Protein AF-A0A060CGP8-F1 (afdb_monomer_lite)

Sequence (162 aa):
RAEGLAIADHQRARVGAHKRFAIDDMFMVTALQVQAFRVSGDAAYLDLAAMTMVEYLDALQQDDGLFVHHPDFRHRWARGNGWVAAGMTELLRELPPDHVHHAAIRDGYARMMRALREHQIDAGDGAGLWRQVLDSDDPRNWPETSGSAMFTYALATGVRNG

Secondary structure (DSSP, 8-state):
-HHHHHHHHHHHHTHHHH----TTHHHHHHHHHHHHHHHH--THHHHHHHHHHHHHHHHHB-TTS-B-SSSS----BHHHHHHHHHHHHHHHTTS-TTSTTHHHHHHHHHHHHHHHHHTS--SSTTTT-EESBTT---TT--EEHHHHHHHHHHHHHHHHH-

Structure (mmCIF, N/CA/C/O backbone):
data_AF-A0A060CGP8-F1
#
_entry.id   AF-A0A060CGP8-F1
#
loop_
_atom_site.group_PDB
_atom_site.id
_atom_site.type_symbol
_atom_site.label_atom_id
_atom_site.label_alt_id
_atom_site.label_comp_id
_atom_site.label_asym_id
_atom_site.label_entity_id
_atom_site.label_seq_id
_atom_site.pdbx_PDB_ins_code
_atom_site.Cartn_x
_atom_site.Cartn_y
_atom_site.Cartn_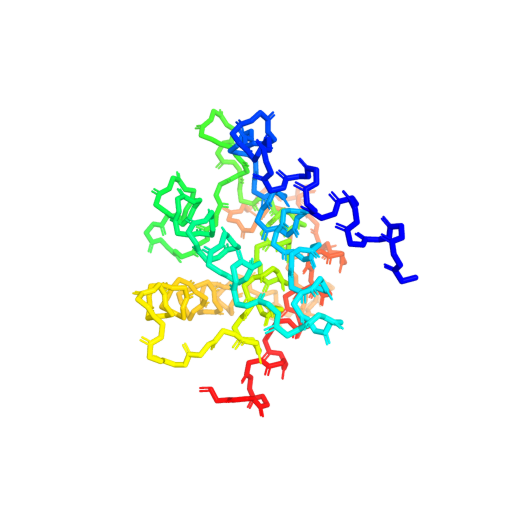z
_atom_site.occupancy
_atom_site.B_iso_or_equiv
_atom_site.auth_seq_id
_atom_site.auth_comp_id
_atom_site.auth_asym_id
_atom_site.auth_atom_id
_atom_site.pdbx_PDB_model_num
ATOM 1 N N . ARG A 1 1 ? -0.507 11.611 22.726 1.00 68.56 1 ARG A N 1
ATOM 2 C CA . ARG A 1 1 ? -1.519 10.540 22.513 1.00 68.56 1 ARG A CA 1
ATOM 3 C C . ARG A 1 1 ? -2.860 11.114 22.058 1.00 68.56 1 ARG A C 1
ATOM 5 O O . ARG A 1 1 ? -3.276 10.758 20.970 1.00 68.56 1 ARG A O 1
ATOM 12 N N . ALA A 1 2 ? -3.494 12.013 22.823 1.00 85.38 2 ALA A N 1
ATOM 13 C CA . ALA A 1 2 ? -4.798 12.591 22.460 1.00 85.38 2 ALA A CA 1
ATOM 14 C C . ALA A 1 2 ? -4.793 13.362 21.123 1.00 85.38 2 ALA A C 1
ATOM 16 O O . ALA A 1 2 ? -5.685 13.167 20.310 1.00 85.38 2 ALA A O 1
ATOM 17 N N . GLU A 1 3 ? -3.756 14.163 20.859 1.00 90.19 3 GLU A N 1
ATOM 18 C CA . GLU A 1 3 ? -3.637 14.930 19.608 1.00 90.19 3 GLU A CA 1
ATOM 19 C C . GLU A 1 3 ? -3.562 14.034 18.358 1.00 90.19 3 GLU A C 1
ATOM 21 O O . GLU A 1 3 ? -4.281 14.261 17.393 1.00 90.19 3 GLU A O 1
ATOM 26 N N . GLY A 1 4 ? -2.762 12.961 18.392 1.00 92.00 4 GLY A N 1
ATOM 27 C CA . GLY A 1 4 ? -2.648 12.027 17.265 1.00 92.00 4 GLY A CA 1
ATOM 28 C C . GLY A 1 4 ? -3.952 11.285 16.953 1.00 92.00 4 GLY A C 1
ATOM 29 O O . GLY A 1 4 ? -4.296 11.122 15.785 1.00 92.00 4 GLY A O 1
ATOM 30 N N . LEU A 1 5 ? -4.710 10.893 17.985 1.00 96.44 5 LEU A N 1
ATOM 31 C CA . LEU A 1 5 ? -6.034 10.287 17.798 1.00 96.44 5 LEU A CA 1
ATOM 32 C C . LEU A 1 5 ? -7.022 11.288 17.187 1.00 96.44 5 LEU A C 1
ATOM 34 O O . LEU A 1 5 ? -7.731 10.932 16.254 1.00 96.44 5 LEU A O 1
ATOM 38 N N . ALA A 1 6 ? -6.989 12.557 17.607 1.00 96.56 6 ALA A N 1
ATOM 39 C CA . ALA A 1 6 ? -7.832 13.594 17.012 1.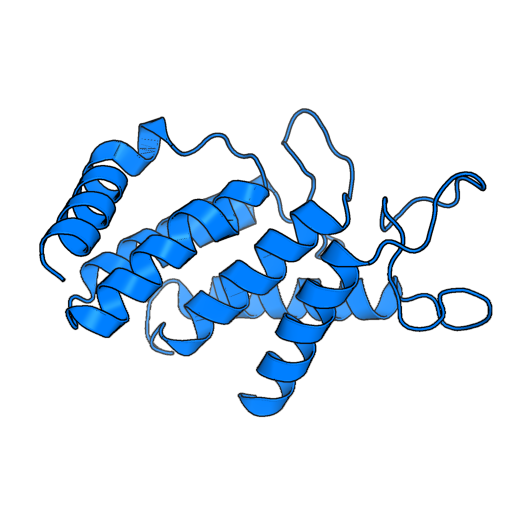00 96.56 6 ALA A CA 1
ATOM 40 C C . ALA A 1 6 ? -7.550 13.805 15.509 1.00 96.56 6 ALA A C 1
ATOM 42 O O . ALA A 1 6 ? -8.476 14.063 14.740 1.00 96.56 6 ALA A O 1
ATOM 43 N N . ILE A 1 7 ? 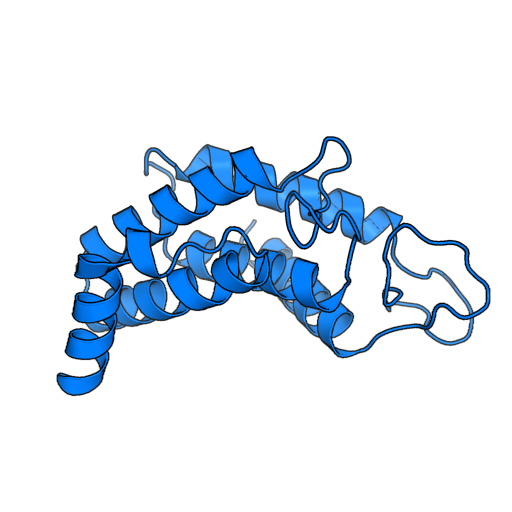-6.294 13.658 15.066 1.00 96.00 7 ILE A N 1
ATOM 44 C CA . ILE A 1 7 ? -5.934 13.702 13.638 1.00 96.00 7 ILE A CA 1
ATOM 45 C C . ILE A 1 7 ? -6.511 12.484 12.897 1.00 96.00 7 ILE A C 1
ATOM 47 O O . ILE A 1 7 ? -7.091 12.642 11.821 1.00 96.00 7 ILE A O 1
ATOM 51 N N . ALA A 1 8 ? -6.397 11.281 13.470 1.00 96.88 8 ALA A N 1
ATOM 52 C CA . ALA A 1 8 ? -6.957 10.064 12.878 1.00 96.88 8 ALA A CA 1
ATOM 53 C C . ALA A 1 8 ? -8.489 10.127 12.772 1.00 96.88 8 ALA A C 1
ATOM 55 O O . ALA A 1 8 ? -9.041 9.815 11.715 1.00 96.88 8 ALA A O 1
ATOM 56 N N . ASP A 1 9 ? -9.161 10.612 13.818 1.00 97.12 9 ASP A N 1
ATOM 57 C CA . ASP A 1 9 ? -10.604 10.856 13.839 1.00 97.12 9 ASP A CA 1
ATOM 58 C C . ASP A 1 9 ? -11.026 11.891 12.795 1.00 97.12 9 ASP A C 1
ATOM 60 O O . ASP A 1 9 ? -12.019 11.703 12.088 1.00 97.12 9 ASP A O 1
ATOM 64 N N . HIS A 1 10 ? -10.254 12.972 12.651 1.00 96.69 10 HIS A N 1
ATOM 65 C CA . HIS A 1 10 ? -10.509 13.988 11.637 1.00 96.69 10 HIS A CA 1
ATOM 66 C C . HIS A 1 10 ? -10.430 13.408 10.220 1.00 96.69 10 HIS A C 1
ATOM 68 O O . HIS A 1 10 ? -11.336 13.653 9.418 1.00 96.69 10 HIS A O 1
ATOM 74 N N . GLN A 1 11 ? -9.380 12.630 9.925 1.00 96.12 11 GLN A N 1
ATOM 75 C CA . GLN A 1 11 ? -9.222 11.954 8.636 1.00 96.12 11 GLN A CA 1
ATOM 76 C C . GLN A 1 11 ? -10.363 10.955 8.404 1.00 96.12 11 GLN A C 1
ATOM 78 O O . GLN A 1 11 ? -10.945 10.952 7.323 1.00 96.12 11 GLN A O 1
ATOM 83 N N . ARG A 1 12 ? -10.739 10.164 9.419 1.00 94.88 12 ARG A N 1
ATOM 84 C CA . ARG A 1 12 ? -11.842 9.190 9.350 1.00 94.88 12 ARG A CA 1
ATOM 85 C C . ARG A 1 12 ? -13.171 9.850 9.005 1.00 94.88 12 ARG A C 1
ATOM 87 O O . ARG A 1 12 ? -13.842 9.428 8.068 1.00 94.88 12 ARG A O 1
ATOM 94 N N . ALA A 1 13 ? -13.511 10.939 9.690 1.00 96.25 13 ALA A N 1
ATOM 95 C CA . ALA A 1 13 ? -14.746 11.684 9.451 1.00 96.25 13 ALA A CA 1
ATOM 96 C C . ALA A 1 13 ? -14.818 12.339 8.057 1.00 96.25 13 ALA A C 1
ATOM 98 O O . ALA A 1 13 ? -15.896 12.734 7.615 1.00 96.25 13 ALA A O 1
ATOM 99 N N . ARG A 1 14 ? -13.679 12.496 7.371 1.00 95.25 14 ARG A N 1
ATOM 100 C CA . ARG A 1 14 ? -13.563 13.200 6.084 1.00 95.25 14 ARG A CA 1
ATOM 101 C C . ARG A 1 14 ? -12.889 12.366 5.004 1.00 95.25 14 ARG A C 1
ATOM 103 O O . ARG A 1 14 ? -12.472 12.918 3.990 1.00 95.25 14 ARG A O 1
ATOM 110 N N . VAL A 1 15 ? -12.815 11.046 5.180 1.00 94.38 15 VAL A N 1
ATOM 111 C CA . VAL A 1 15 ? -12.031 10.161 4.307 1.00 94.38 15 VAL A CA 1
ATOM 112 C C . VAL A 1 15 ? -12.401 10.338 2.833 1.00 94.38 15 VAL A C 1
ATOM 114 O O . VAL A 1 15 ? -11.520 10.389 1.987 1.00 94.38 15 VAL A O 1
ATOM 117 N N . GLY A 1 16 ? -13.685 10.560 2.523 1.00 91.88 16 GLY A N 1
ATOM 118 C CA . GLY A 1 16 ? -14.160 10.819 1.161 1.00 91.88 16 GLY A CA 1
ATOM 119 C C . GLY A 1 16 ? -13.480 12.008 0.478 1.00 91.88 16 GLY A C 1
ATOM 120 O O . GLY A 1 16 ? -13.166 11.918 -0.700 1.00 91.88 16 GLY A O 1
ATOM 121 N N . ALA A 1 17 ? -13.178 13.082 1.213 1.00 91.44 17 ALA A N 1
ATOM 122 C CA . ALA A 1 17 ? -12.457 14.244 0.685 1.00 91.44 17 ALA A CA 1
ATOM 123 C C . ALA A 1 17 ? -10.944 13.997 0.529 1.00 91.44 17 ALA A C 1
ATOM 125 O O . ALA A 1 17 ? -10.258 14.758 -0.151 1.00 91.44 17 ALA A O 1
ATOM 126 N N . HIS A 1 18 ? -10.419 12.950 1.166 1.00 87.81 18 HIS A N 1
ATOM 127 C CA . HIS A 1 18 ? -9.014 12.557 1.097 1.00 87.81 18 HIS A CA 1
ATOM 128 C C . HIS A 1 18 ? -8.754 11.448 0.074 1.00 87.81 18 HIS A C 1
ATOM 130 O O . HIS A 1 18 ? -7.600 11.236 -0.286 1.00 87.81 18 HIS A O 1
ATOM 136 N N . LYS A 1 19 ? -9.801 10.766 -0.412 1.00 91.38 19 LYS A N 1
ATOM 137 C CA . LYS A 1 19 ? -9.680 9.721 -1.430 1.00 91.38 19 LYS A CA 1
ATOM 138 C C . LYS A 1 19 ? -9.486 10.341 -2.812 1.00 91.38 19 LYS A C 1
ATOM 140 O O . LYS A 1 19 ? -10.458 10.707 -3.468 1.00 91.38 19 LYS A O 1
ATOM 145 N N . ARG A 1 20 ? -8.235 10.443 -3.261 1.00 90.75 20 ARG A N 1
ATOM 146 C CA . ARG A 1 20 ? -7.899 10.985 -4.587 1.00 90.75 20 ARG A CA 1
ATOM 147 C C . ARG A 1 20 ? -7.754 9.899 -5.643 1.00 90.75 20 ARG A C 1
ATOM 149 O O . ARG A 1 20 ? -7.586 10.233 -6.805 1.00 90.75 20 ARG A O 1
ATOM 156 N N . PHE A 1 21 ? -7.792 8.626 -5.244 1.00 92.75 21 PHE A N 1
ATOM 157 C CA . PHE A 1 21 ? -7.483 7.486 -6.111 1.00 92.75 21 PHE A CA 1
ATOM 158 C C . PHE A 1 21 ? -6.071 7.558 -6.715 1.00 92.75 21 PHE A C 1
ATOM 160 O O . PHE A 1 21 ? -5.807 7.018 -7.786 1.00 92.75 21 PHE A O 1
ATOM 167 N N . ALA A 1 22 ? -5.145 8.191 -5.987 1.00 94.75 22 ALA A N 1
ATOM 168 C CA . ALA A 1 22 ? -3.710 8.052 -6.203 1.00 94.75 22 ALA A CA 1
ATOM 169 C C . ALA A 1 22 ? -3.180 6.919 -5.313 1.00 94.75 22 ALA A C 1
ATOM 171 O O . ALA A 1 22 ? -3.531 6.857 -4.134 1.00 94.75 22 ALA A O 1
ATOM 172 N N . ILE A 1 23 ? -2.328 6.035 -5.839 1.00 96.12 23 ILE A N 1
ATOM 173 C CA . ILE A 1 23 ? -1.868 4.837 -5.100 1.00 96.12 23 ILE A CA 1
ATOM 174 C C . ILE A 1 23 ? -1.164 5.140 -3.776 1.00 96.12 23 ILE A C 1
ATOM 176 O O . ILE A 1 23 ? -1.200 4.317 -2.865 1.00 96.12 23 ILE A O 1
ATOM 180 N N . ASP A 1 24 ? -0.587 6.330 -3.621 1.00 96.88 24 ASP A N 1
ATOM 181 C CA . ASP A 1 24 ? 0.008 6.799 -2.370 1.00 96.88 24 ASP A CA 1
ATOM 182 C C . ASP A 1 24 ? -1.005 6.802 -1.206 1.00 96.88 24 ASP A C 1
ATOM 184 O O . ASP A 1 24 ? -0.638 6.513 -0.064 1.00 96.88 24 ASP A O 1
ATOM 188 N N . ASP A 1 25 ? -2.293 7.062 -1.474 1.00 96.38 25 ASP A N 1
ATOM 189 C CA . ASP A 1 25 ? -3.351 7.094 -0.453 1.00 96.38 25 ASP A CA 1
ATOM 190 C C . ASP A 1 25 ? -3.521 5.733 0.250 1.00 96.38 25 ASP A C 1
ATOM 192 O O . ASP A 1 25 ? -3.899 5.694 1.425 1.00 96.38 25 ASP A O 1
ATOM 196 N N . MET A 1 26 ? -3.148 4.628 -0.414 1.00 97.56 26 MET A N 1
ATOM 197 C CA . MET A 1 26 ? -3.180 3.273 0.156 1.00 97.56 26 MET A CA 1
ATOM 198 C C . MET A 1 26 ? -2.213 3.099 1.336 1.00 97.56 26 MET A C 1
ATOM 200 O O . MET A 1 26 ? -2.405 2.184 2.136 1.00 97.56 26 MET A O 1
ATOM 204 N N . PHE A 1 27 ? -1.223 3.988 1.488 1.00 98.25 27 PHE A N 1
ATOM 205 C CA . PHE A 1 27 ? -0.403 4.119 2.697 1.00 98.25 27 PHE A CA 1
ATOM 206 C C . PHE A 1 27 ? -0.847 5.299 3.566 1.00 98.25 27 PHE A C 1
ATOM 208 O O . PHE A 1 27 ? -1.005 5.147 4.774 1.00 98.25 27 PHE A O 1
ATOM 215 N N . MET A 1 28 ? -1.062 6.481 2.975 1.00 96.31 28 MET A N 1
ATOM 216 C CA . MET A 1 28 ? -1.281 7.718 3.743 1.00 96.31 28 MET A CA 1
ATOM 217 C C . MET A 1 28 ? -2.566 7.690 4.579 1.00 96.31 28 MET A C 1
ATOM 219 O O . MET A 1 28 ? -2.609 8.259 5.673 1.00 96.31 28 MET A O 1
ATOM 223 N N . VAL A 1 29 ? -3.617 7.035 4.079 1.00 95.56 29 VAL A N 1
ATOM 224 C CA . VAL A 1 29 ? -4.858 6.850 4.838 1.00 95.56 29 VAL A CA 1
ATOM 225 C C . VAL A 1 29 ? -4.687 5.712 5.834 1.00 95.56 29 VAL A C 1
ATOM 227 O O . VAL A 1 29 ? -4.863 5.902 7.033 1.00 95.56 29 VAL A O 1
ATOM 230 N N . THR A 1 30 ? -4.304 4.529 5.363 1.00 97.00 30 THR A N 1
ATOM 231 C CA . THR A 1 30 ? -4.324 3.321 6.198 1.00 97.00 30 THR A CA 1
ATOM 232 C C . THR A 1 30 ? -3.306 3.362 7.333 1.00 97.00 30 THR A C 1
ATOM 234 O O . THR A 1 30 ? -3.650 2.991 8.453 1.00 97.00 30 THR A O 1
ATOM 237 N N . ALA A 1 31 ? -2.094 3.878 7.106 1.00 96.94 31 ALA A N 1
ATOM 238 C CA . ALA A 1 31 ? -1.044 3.898 8.119 1.00 96.94 31 ALA A CA 1
ATOM 239 C C . ALA A 1 31 ? -1.445 4.731 9.342 1.00 96.94 31 ALA A C 1
ATOM 241 O O . ALA A 1 31 ? -1.234 4.294 10.473 1.00 96.94 31 ALA A O 1
ATOM 242 N N . LEU A 1 32 ? -2.073 5.897 9.144 1.00 97.19 32 LEU A N 1
ATOM 243 C CA . LEU A 1 32 ? -2.536 6.724 10.261 1.00 97.19 32 LEU A CA 1
ATOM 244 C C . LEU A 1 32 ? -3.584 5.983 11.105 1.00 97.19 32 LEU A C 1
ATOM 246 O O . LEU A 1 32 ? -3.504 5.982 12.334 1.00 97.19 32 LEU A O 1
ATOM 250 N N . GLN A 1 33 ? -4.532 5.319 10.446 1.00 98.25 33 GLN A N 1
ATOM 251 C CA . GLN A 1 33 ? -5.601 4.577 11.114 1.00 98.25 33 GLN A CA 1
ATOM 252 C C . GLN A 1 33 ? -5.058 3.336 11.844 1.00 98.25 33 GLN A C 1
ATOM 254 O O . GLN A 1 33 ? -5.422 3.088 12.989 1.00 98.25 33 GLN A O 1
ATOM 259 N N . VAL A 1 34 ? -4.108 2.609 11.249 1.00 98.38 34 VAL A N 1
ATOM 260 C CA . VAL A 1 34 ? -3.421 1.476 11.894 1.00 98.38 34 VAL A CA 1
ATOM 261 C C . VAL A 1 34 ? -2.689 1.921 13.166 1.00 98.38 34 VAL A C 1
ATOM 263 O O . VAL A 1 34 ? -2.791 1.268 14.205 1.00 98.38 34 VAL A O 1
ATOM 266 N N . GLN A 1 35 ? -1.988 3.061 13.139 1.00 97.94 35 GLN A N 1
ATOM 267 C CA . GLN A 1 35 ? -1.348 3.598 14.347 1.00 97.94 35 GLN A CA 1
ATOM 268 C C . GLN A 1 35 ? -2.379 4.018 15.404 1.00 97.94 35 GLN A C 1
ATOM 270 O O . GLN A 1 35 ? -2.170 3.787 16.597 1.00 97.94 35 GLN A O 1
ATOM 275 N N . ALA A 1 36 ? -3.507 4.600 14.987 1.00 98.12 36 ALA A N 1
ATOM 276 C CA . ALA A 1 36 ? -4.596 4.946 15.895 1.00 98.12 36 ALA A CA 1
ATOM 277 C C . ALA A 1 36 ? -5.198 3.701 16.566 1.00 98.12 36 ALA A C 1
ATOM 279 O O . ALA A 1 36 ? -5.399 3.713 17.783 1.00 98.12 36 ALA A O 1
ATOM 280 N N . PHE A 1 37 ? -5.390 2.606 15.821 1.00 98.38 37 PHE A N 1
ATOM 281 C CA . PHE A 1 37 ? -5.802 1.311 16.367 1.00 98.38 37 PHE A CA 1
ATOM 282 C C . PHE A 1 37 ? -4.803 0.792 17.404 1.00 98.38 37 PHE A C 1
ATOM 284 O O . PHE A 1 37 ? -5.192 0.562 18.545 1.00 98.38 37 PHE A O 1
ATOM 291 N N . ARG A 1 38 ? -3.509 0.693 17.068 1.00 97.62 38 ARG A N 1
ATOM 292 C CA . ARG A 1 38 ? -2.466 0.189 17.990 1.00 97.62 38 ARG A CA 1
ATOM 293 C C . ARG A 1 38 ? -2.460 0.912 19.333 1.00 97.62 38 ARG A C 1
ATOM 295 O O . ARG A 1 38 ? -2.162 0.332 20.373 1.00 97.62 38 ARG A O 1
ATOM 302 N N . VAL A 1 39 ? -2.767 2.205 19.304 1.00 97.38 39 VAL A N 1
ATOM 303 C CA . VAL A 1 39 ? -2.787 3.047 20.493 1.00 97.38 39 VAL A CA 1
ATOM 304 C C . VAL A 1 39 ? -4.124 2.981 21.226 1.00 97.38 39 VAL A C 1
ATOM 306 O O . VAL A 1 39 ? -4.125 3.147 22.439 1.00 97.38 39 VAL A O 1
ATOM 309 N N . SER A 1 40 ? -5.260 2.804 20.557 1.00 97.44 40 SER A N 1
ATOM 310 C CA . SER A 1 40 ? -6.593 2.907 21.180 1.00 97.44 40 SER A CA 1
ATOM 311 C C . SER A 1 40 ? -7.268 1.564 21.462 1.00 97.44 40 SER A C 1
ATOM 313 O O . SER A 1 40 ? -8.040 1.478 22.413 1.00 97.44 40 SER A O 1
ATOM 315 N N . GLY A 1 41 ? -6.987 0.541 20.655 1.00 97.56 41 GLY A N 1
ATOM 316 C CA . GLY A 1 41 ? -7.747 -0.705 20.585 1.00 97.56 41 GLY A CA 1
ATOM 317 C C . GLY A 1 41 ? -9.113 -0.576 19.894 1.00 97.56 41 GLY A C 1
ATOM 318 O O . GLY A 1 41 ? -9.864 -1.545 19.884 1.00 97.56 41 GLY A O 1
ATOM 319 N N . ASP A 1 42 ? -9.461 0.590 19.336 1.00 97.94 42 ASP A N 1
ATOM 320 C CA . ASP A 1 42 ? -10.751 0.810 18.671 1.00 97.94 42 ASP A CA 1
ATOM 321 C C . ASP A 1 42 ? -10.743 0.231 17.247 1.00 97.94 42 ASP A C 1
ATOM 323 O O . ASP A 1 42 ? -10.101 0.768 16.339 1.00 97.94 42 ASP A O 1
ATOM 327 N N . ALA A 1 43 ? -11.474 -0.869 17.052 1.00 98.12 43 ALA A N 1
ATOM 328 C CA . ALA A 1 43 ? -11.568 -1.585 15.780 1.00 98.12 43 ALA A CA 1
ATOM 329 C C . ALA A 1 43 ? -12.098 -0.715 14.627 1.00 98.12 43 ALA A C 1
ATOM 331 O O . ALA A 1 43 ? -11.716 -0.939 13.480 1.00 98.12 43 ALA A O 1
ATOM 332 N N . ALA A 1 44 ? -12.863 0.344 14.913 1.00 98.06 44 ALA A N 1
ATOM 333 C CA . ALA A 1 44 ? -13.405 1.223 13.879 1.00 98.06 44 ALA A CA 1
ATOM 334 C C . ALA A 1 44 ? -12.315 1.957 13.067 1.00 98.06 44 ALA A C 1
ATOM 336 O O . ALA A 1 44 ? -12.592 2.486 11.988 1.00 98.06 44 ALA A O 1
ATOM 337 N N . TYR A 1 45 ? -11.075 2.024 13.564 1.00 98.50 45 TYR A N 1
ATOM 338 C CA . TYR A 1 45 ? -9.932 2.489 12.774 1.00 98.50 45 TYR A CA 1
ATOM 339 C C . TYR A 1 45 ? -9.502 1.466 11.710 1.00 98.50 45 TYR A C 1
ATOM 341 O O . TYR A 1 45 ? -9.220 1.844 10.570 1.00 98.50 45 TYR A O 1
ATOM 349 N N . LEU A 1 46 ? -9.480 0.174 12.054 1.00 98.56 46 LEU A N 1
ATOM 350 C CA . LEU A 1 46 ? -9.160 -0.895 11.105 1.00 98.56 46 LEU A CA 1
ATOM 351 C C . LEU A 1 46 ? -10.274 -1.081 10.077 1.00 98.56 46 LEU A C 1
ATOM 353 O O . LEU A 1 46 ? -9.963 -1.247 8.899 1.00 98.56 46 LEU A O 1
ATOM 357 N N . ASP A 1 47 ? -11.538 -0.962 10.488 1.00 98.50 47 ASP A N 1
ATOM 358 C CA . ASP A 1 47 ? -12.689 -1.059 9.585 1.00 98.50 47 ASP A CA 1
ATOM 359 C C . ASP A 1 47 ? -12.587 -0.022 8.455 1.00 98.50 47 ASP A C 1
ATOM 361 O O . ASP A 1 47 ? -12.701 -0.356 7.273 1.00 98.50 47 ASP A O 1
ATOM 365 N N . LEU A 1 48 ? -12.280 1.239 8.801 1.00 97.94 48 LEU A N 1
ATOM 366 C CA . LEU A 1 48 ? -12.068 2.297 7.812 1.00 97.94 48 LEU A CA 1
ATOM 367 C C . LEU A 1 48 ? -10.878 1.984 6.897 1.00 97.94 48 LEU A C 1
ATOM 369 O O . LEU A 1 48 ? -10.981 2.135 5.674 1.00 97.94 48 LEU A O 1
ATOM 373 N N . ALA A 1 49 ? -9.740 1.606 7.485 1.00 98.44 49 ALA A N 1
ATOM 374 C CA . ALA A 1 49 ? -8.522 1.326 6.735 1.00 98.44 49 ALA A CA 1
ATOM 375 C C . ALA A 1 49 ? -8.740 0.186 5.732 1.00 98.44 49 ALA A C 1
ATOM 377 O O . ALA A 1 49 ? -8.339 0.303 4.576 1.00 98.44 49 ALA A O 1
ATOM 378 N N . ALA A 1 50 ? -9.421 -0.881 6.154 1.00 98.69 50 ALA A N 1
ATOM 379 C CA . ALA A 1 50 ? -9.695 -2.052 5.338 1.00 98.69 50 ALA A CA 1
ATOM 380 C C . ALA A 1 50 ? -10.721 -1.775 4.237 1.00 98.69 50 ALA A C 1
ATOM 382 O O . ALA A 1 50 ? -10.478 -2.136 3.087 1.00 98.69 50 ALA A O 1
ATOM 383 N N . MET A 1 51 ? -11.816 -1.078 4.552 1.00 98.25 51 MET A N 1
ATOM 384 C CA . MET A 1 51 ? -12.790 -0.638 3.549 1.00 98.25 51 MET A CA 1
ATOM 385 C C . MET A 1 51 ? -12.118 0.237 2.482 1.00 98.25 51 MET A C 1
ATOM 387 O O . MET A 1 51 ? -12.256 -0.019 1.290 1.00 98.25 51 MET A O 1
ATOM 391 N N . THR A 1 52 ? -11.327 1.230 2.905 1.00 98.06 52 THR A N 1
ATOM 392 C CA . THR A 1 52 ? -10.617 2.124 1.975 1.00 98.06 52 THR A CA 1
ATOM 393 C C . THR A 1 52 ? -9.591 1.358 1.139 1.00 98.06 52 THR A C 1
ATOM 395 O O . THR A 1 52 ? -9.478 1.599 -0.056 1.00 98.06 52 THR A O 1
ATOM 398 N N . MET A 1 53 ? -8.859 0.408 1.731 1.00 98.62 53 MET A N 1
ATOM 399 C CA . MET A 1 53 ? -7.907 -0.431 0.998 1.00 98.62 53 MET A CA 1
ATOM 400 C C . MET A 1 53 ? -8.599 -1.229 -0.116 1.00 98.62 53 MET A C 1
ATOM 402 O O . MET A 1 53 ? -8.096 -1.253 -1.236 1.00 98.62 53 MET A O 1
ATOM 406 N N . VAL A 1 54 ? -9.760 -1.836 0.159 1.00 98.62 54 VAL A N 1
ATOM 407 C CA . VAL A 1 54 ? -10.524 -2.602 -0.843 1.00 98.62 54 VAL A CA 1
ATOM 408 C C . VAL A 1 54 ? -11.023 -1.715 -1.982 1.00 98.62 54 VAL A C 1
ATOM 410 O O . VAL A 1 54 ? -10.837 -2.079 -3.138 1.00 98.62 54 VAL A O 1
ATOM 413 N N . GLU A 1 55 ? -11.542 -0.518 -1.695 1.00 97.69 55 GLU A N 1
ATOM 414 C CA . GLU A 1 55 ? -11.945 0.422 -2.754 1.00 97.69 55 GLU A CA 1
ATOM 415 C C . GLU A 1 55 ? -10.789 0.759 -3.716 1.00 97.69 55 GLU A C 1
ATOM 417 O O . GLU A 1 55 ? -10.992 0.920 -4.919 1.00 97.69 55 GLU A O 1
ATOM 422 N N . TYR A 1 56 ? -9.562 0.866 -3.198 1.00 98.19 56 TYR A N 1
ATOM 423 C CA . TYR A 1 56 ? -8.377 1.146 -4.010 1.00 98.19 56 TYR A CA 1
ATOM 424 C C . TYR A 1 56 ? -7.843 -0.095 -4.726 1.00 98.19 56 TYR A C 1
ATOM 426 O O . TYR A 1 56 ? -7.337 0.031 -5.841 1.00 98.19 56 TYR A O 1
ATOM 434 N N . LEU A 1 57 ? -7.961 -1.282 -4.121 1.00 98.25 57 LEU A N 1
ATOM 435 C CA . LEU A 1 57 ? -7.668 -2.547 -4.795 1.00 98.25 57 LEU A CA 1
ATOM 436 C C . LEU A 1 57 ? -8.536 -2.688 -6.049 1.00 98.25 57 LEU A C 1
ATOM 438 O O . LEU A 1 57 ? -7.987 -2.905 -7.128 1.00 98.25 57 LEU A O 1
ATOM 442 N N . ASP A 1 58 ? -9.843 -2.459 -5.917 1.00 97.19 58 ASP A N 1
ATOM 443 C CA . ASP A 1 58 ? -10.803 -2.541 -7.022 1.00 97.19 58 ASP A CA 1
ATOM 444 C C . ASP A 1 58 ? -10.520 -1.504 -8.120 1.00 97.19 58 ASP A C 1
ATOM 446 O O . ASP A 1 58 ? -10.673 -1.783 -9.309 1.00 97.19 58 ASP A O 1
ATOM 450 N N . ALA A 1 59 ? -10.095 -0.297 -7.736 1.00 96.50 59 ALA A N 1
ATOM 451 C CA . ALA A 1 59 ? -9.858 0.786 -8.684 1.00 96.50 59 ALA A CA 1
ATOM 452 C C . ALA A 1 59 ? -8.488 0.714 -9.386 1.00 96.50 59 ALA A C 1
ATOM 454 O O . ALA A 1 59 ? -8.372 1.130 -10.542 1.00 96.50 59 ALA A O 1
ATOM 455 N N . LEU A 1 60 ? -7.436 0.256 -8.695 1.00 97.94 60 LEU A N 1
ATOM 456 C CA . LEU A 1 60 ? -6.045 0.500 -9.105 1.00 97.94 60 LEU A CA 1
ATOM 457 C C . LEU A 1 60 ? -5.217 -0.771 -9.315 1.00 97.94 60 LEU A C 1
ATOM 459 O O . LEU A 1 60 ? -4.242 -0.715 -10.076 1.00 97.94 60 LEU A O 1
ATOM 463 N N . GLN A 1 61 ? -5.570 -1.911 -8.708 1.00 98.50 61 GLN A N 1
ATOM 464 C CA . GLN A 1 61 ? -4.849 -3.158 -8.970 1.00 98.50 61 GLN A CA 1
ATOM 465 C C . GLN A 1 61 ? -5.219 -3.692 -10.352 1.00 98.50 61 GLN A C 1
ATOM 467 O O . GLN A 1 61 ? -6.388 -3.777 -10.707 1.00 98.50 61 GLN A O 1
ATOM 472 N N . GLN A 1 62 ? -4.222 -4.055 -11.148 1.00 98.00 62 GLN A N 1
ATOM 473 C CA . GLN A 1 62 ? -4.441 -4.597 -12.490 1.00 98.00 62 GLN A CA 1
ATOM 474 C C . GLN A 1 62 ? -4.278 -6.118 -12.494 1.00 98.00 62 GLN A C 1
ATOM 476 O O . GLN A 1 62 ? -3.904 -6.700 -11.476 1.00 98.00 62 GLN A O 1
ATOM 481 N N . ASP A 1 63 ? -4.556 -6.773 -13.622 1.00 97.06 63 ASP A N 1
ATOM 482 C CA . ASP A 1 63 ? -4.572 -8.240 -13.741 1.00 97.06 63 ASP A CA 1
ATOM 483 C C . ASP A 1 63 ? -3.227 -8.893 -13.391 1.00 97.06 63 ASP A C 1
ATOM 485 O O . ASP A 1 63 ? -3.199 -9.914 -12.698 1.00 97.06 63 ASP A O 1
ATOM 489 N N . ASP A 1 64 ? -2.124 -8.238 -13.760 1.00 96.75 64 ASP A N 1
ATOM 490 C CA . ASP A 1 64 ? -0.748 -8.632 -13.426 1.00 96.75 64 ASP A CA 1
ATOM 491 C C . ASP A 1 64 ? -0.405 -8.504 -11.932 1.00 96.75 64 ASP A C 1
ATOM 493 O O . ASP A 1 64 ? 0.636 -8.974 -11.496 1.00 96.75 64 ASP A O 1
ATOM 497 N N . GLY A 1 65 ? -1.278 -7.903 -11.119 1.00 98.19 65 GLY A N 1
ATOM 498 C CA . GLY A 1 65 ? -1.087 -7.729 -9.680 1.00 98.19 65 GLY A CA 1
ATOM 499 C C . GLY A 1 65 ? -0.347 -6.450 -9.286 1.00 98.19 65 GLY A C 1
ATOM 500 O O . GLY A 1 65 ? -0.342 -6.116 -8.097 1.00 98.19 65 GLY A O 1
ATOM 501 N N . LEU A 1 66 ? 0.216 -5.706 -10.244 1.00 98.44 66 LEU A N 1
ATOM 502 C CA . LEU A 1 66 ? 0.778 -4.375 -10.013 1.00 98.44 66 LEU A CA 1
ATOM 503 C C . LEU A 1 66 ? -0.325 -3.313 -9.975 1.00 98.44 66 LEU A C 1
ATOM 505 O O . LEU A 1 66 ? -1.463 -3.538 -10.400 1.00 98.44 66 LEU A O 1
ATOM 509 N N . PHE A 1 67 ? 0.039 -2.101 -9.560 1.00 98.56 67 PHE A N 1
ATOM 510 C CA . PHE A 1 67 ? -0.869 -0.961 -9.453 1.00 98.56 67 PHE A CA 1
ATOM 511 C C . PHE A 1 67 ? -0.499 0.159 -10.420 1.00 98.56 67 PHE A C 1
ATOM 513 O O . PHE A 1 67 ? 0.680 0.418 -10.682 1.00 98.56 67 PHE A O 1
ATOM 520 N N . VAL A 1 68 ? -1.518 0.809 -10.975 1.00 98.06 68 VAL A N 1
ATOM 521 C CA . VAL A 1 68 ? -1.370 2.046 -11.753 1.00 98.06 68 VAL A CA 1
ATOM 522 C C . VAL A 1 68 ? -1.405 3.251 -10.825 1.00 98.06 68 VAL A C 1
ATOM 524 O O . VAL A 1 68 ? -2.219 3.263 -9.918 1.00 98.06 68 VAL A O 1
ATOM 527 N N . HIS A 1 69 ? -0.570 4.271 -11.052 1.00 96.38 69 HIS A N 1
ATOM 528 C CA . HIS A 1 69 ? -0.489 5.441 -10.159 1.00 96.38 69 HIS A CA 1
ATOM 529 C C . HIS A 1 69 ? -1.836 6.138 -9.927 1.00 96.38 69 HIS A C 1
ATOM 531 O O . HIS A 1 69 ? -2.158 6.494 -8.795 1.00 96.38 69 HIS A O 1
ATOM 537 N N . HIS A 1 70 ? -2.617 6.300 -10.988 1.00 95.19 70 HIS A N 1
ATOM 538 C CA . HIS A 1 70 ? -3.951 6.891 -10.972 1.00 95.19 70 HIS A CA 1
ATOM 539 C C . HIS A 1 70 ? -4.751 6.320 -12.159 1.00 95.19 70 HIS A C 1
ATOM 541 O O . HIS A 1 70 ? -4.119 5.926 -13.149 1.00 95.19 70 HIS A O 1
ATOM 547 N N . PRO A 1 71 ? -6.100 6.316 -12.146 1.00 91.25 71 PRO A N 1
ATOM 548 C CA . PRO A 1 71 ? -6.898 5.866 -13.292 1.00 91.25 71 PRO A CA 1
ATOM 549 C C . PRO A 1 71 ? -6.537 6.576 -14.607 1.00 91.25 71 PRO A C 1
ATOM 551 O O . PRO A 1 71 ? -6.476 5.940 -15.659 1.00 91.25 71 PRO A O 1
ATOM 554 N N . ASP A 1 72 ? -6.204 7.866 -14.524 1.00 91.25 72 ASP A N 1
ATOM 555 C CA . ASP A 1 72 ? -5.792 8.687 -15.675 1.00 91.25 72 ASP A CA 1
ATOM 556 C C . ASP A 1 72 ? -4.289 8.600 -16.002 1.00 91.25 72 ASP A C 1
ATOM 558 O O . ASP A 1 72 ? -3.872 8.902 -17.119 1.00 91.25 72 ASP A O 1
ATOM 562 N N . PHE A 1 73 ? -3.452 8.174 -15.049 1.00 87.69 73 PHE A N 1
ATOM 563 C CA . PHE A 1 73 ? -1.994 8.104 -15.197 1.00 87.69 73 PHE A CA 1
ATOM 564 C C . PHE A 1 73 ? -1.510 6.687 -14.904 1.00 87.69 73 PHE A C 1
ATOM 566 O O . PHE A 1 73 ? -1.085 6.348 -13.797 1.00 87.69 73 PHE A O 1
ATOM 573 N N . ARG A 1 74 ? -1.577 5.834 -15.929 1.00 92.12 74 ARG A N 1
ATOM 574 C CA . ARG A 1 74 ? -1.500 4.375 -15.770 1.00 92.12 74 ARG A CA 1
ATOM 575 C C . ARG A 1 74 ? -0.089 3.783 -15.710 1.00 92.12 74 ARG A C 1
ATOM 577 O O . ARG A 1 74 ? 0.140 2.679 -16.182 1.00 92.12 74 ARG A O 1
ATOM 584 N N . HIS A 1 75 ? 0.875 4.520 -15.166 1.00 93.69 75 HIS A N 1
ATOM 585 C CA . HIS A 1 75 ? 2.265 4.059 -15.072 1.00 93.69 75 HIS A CA 1
ATOM 586 C C . HIS A 1 75 ? 2.464 3.195 -13.822 1.00 93.69 75 HIS A C 1
ATOM 588 O O . HIS A 1 75 ? 1.960 3.538 -12.746 1.00 93.69 75 HIS A O 1
ATOM 594 N N . ARG A 1 76 ? 3.244 2.111 -13.939 1.00 97.50 76 ARG A N 1
ATOM 595 C CA . ARG A 1 76 ? 3.609 1.221 -12.821 1.00 97.50 76 ARG A CA 1
ATOM 596 C C . ARG A 1 76 ? 4.782 1.787 -12.048 1.00 97.50 76 ARG A C 1
ATOM 598 O O . ARG A 1 76 ? 5.901 1.284 -12.080 1.00 97.50 76 ARG A O 1
ATOM 605 N N . TRP A 1 77 ? 4.530 2.915 -11.406 1.00 98.31 77 TRP A N 1
ATOM 606 C CA . TRP A 1 77 ? 5.563 3.649 -10.702 1.00 98.31 77 TRP A CA 1
ATOM 607 C C . TRP A 1 77 ? 6.010 2.903 -9.439 1.00 98.31 77 TRP A C 1
ATOM 609 O O . TRP A 1 77 ? 5.182 2.569 -8.589 1.00 98.31 77 TRP A O 1
ATOM 619 N N . ALA A 1 78 ? 7.317 2.662 -9.310 1.00 98.62 78 ALA A N 1
ATOM 620 C CA . ALA A 1 78 ? 7.895 1.834 -8.257 1.00 98.62 78 ALA A CA 1
ATOM 621 C C . ALA A 1 78 ? 7.614 2.360 -6.852 1.00 98.62 78 ALA A C 1
ATOM 623 O O . ALA A 1 78 ? 7.061 1.631 -6.037 1.00 98.62 78 ALA A O 1
ATOM 624 N N . ARG A 1 79 ? 7.927 3.627 -6.554 1.00 98.62 79 ARG A N 1
ATOM 625 C CA . ARG A 1 79 ? 7.668 4.183 -5.215 1.00 98.62 79 ARG A CA 1
ATOM 626 C C . ARG A 1 79 ? 6.176 4.197 -4.875 1.00 98.62 79 ARG A C 1
ATOM 628 O O . ARG A 1 79 ? 5.823 3.857 -3.752 1.00 98.62 79 ARG A O 1
ATOM 635 N N . GLY A 1 80 ? 5.309 4.506 -5.834 1.00 98.25 80 GLY A N 1
ATOM 636 C CA . GLY A 1 80 ? 3.867 4.448 -5.610 1.00 98.25 80 GLY A CA 1
ATOM 637 C C . GLY A 1 80 ? 3.385 3.030 -5.306 1.00 98.25 80 GLY A C 1
ATOM 638 O O . GLY A 1 80 ? 2.670 2.822 -4.334 1.00 98.25 80 GLY A O 1
ATOM 639 N N . ASN A 1 81 ? 3.842 2.029 -6.066 1.00 98.75 81 ASN A N 1
ATOM 640 C CA . ASN A 1 81 ? 3.587 0.622 -5.741 1.00 98.75 81 ASN A CA 1
ATOM 641 C C . ASN A 1 81 ? 4.184 0.269 -4.365 1.00 98.75 81 ASN A C 1
ATOM 643 O O . ASN A 1 81 ? 3.593 -0.489 -3.606 1.00 98.75 81 ASN A O 1
ATOM 647 N N . GLY A 1 82 ? 5.328 0.849 -4.003 1.00 98.81 82 GLY A N 1
ATOM 648 C CA . GLY A 1 82 ? 5.952 0.675 -2.694 1.00 98.81 82 GLY A CA 1
ATOM 649 C C . GLY A 1 82 ? 5.054 1.135 -1.545 1.00 98.81 82 GLY A C 1
ATOM 650 O O . GLY A 1 82 ? 4.951 0.424 -0.546 1.00 98.81 82 GLY A O 1
ATOM 651 N N . TRP A 1 83 ? 4.331 2.249 -1.708 1.00 98.75 83 TRP A N 1
ATOM 652 C CA . TRP A 1 83 ? 3.315 2.676 -0.742 1.00 98.75 83 TRP A CA 1
ATOM 653 C C . TRP A 1 83 ? 2.201 1.646 -0.586 1.00 98.75 83 TR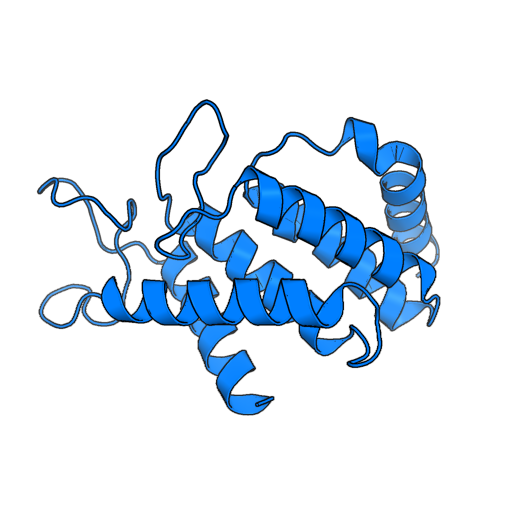P A C 1
ATOM 655 O O . TRP A 1 83 ? 1.820 1.328 0.538 1.00 98.75 83 TRP A O 1
ATOM 665 N N . VAL A 1 84 ? 1.733 1.065 -1.690 1.00 98.69 84 VAL A N 1
ATOM 666 C CA . VAL A 1 84 ? 0.718 0.004 -1.659 1.00 98.69 84 VAL A CA 1
ATOM 667 C C . VAL A 1 84 ? 1.228 -1.220 -0.896 1.00 98.69 84 VAL A C 1
ATOM 669 O O . VAL A 1 84 ? 0.565 -1.695 0.027 1.00 98.69 84 VAL A O 1
ATOM 672 N N . ALA A 1 85 ? 2.440 -1.687 -1.212 1.00 98.75 85 ALA A N 1
ATOM 673 C CA . ALA A 1 85 ? 3.069 -2.820 -0.537 1.00 98.75 85 ALA A CA 1
ATOM 674 C C . ALA A 1 85 ? 3.220 -2.580 0.973 1.00 98.75 85 ALA A C 1
ATOM 676 O O . ALA A 1 85 ? 2.817 -3.422 1.779 1.00 98.75 85 ALA A O 1
ATOM 677 N N . ALA A 1 86 ? 3.759 -1.425 1.370 1.00 98.69 86 ALA A N 1
ATOM 678 C CA . ALA A 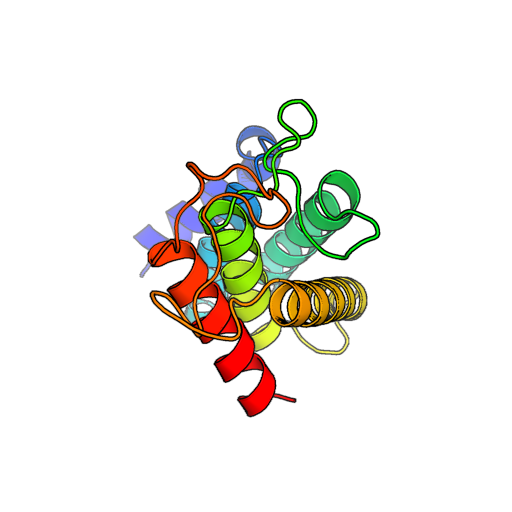1 86 ? 3.934 -1.070 2.774 1.00 98.69 86 ALA A CA 1
ATOM 679 C C . ALA A 1 86 ? 2.588 -0.893 3.499 1.00 98.69 86 ALA A C 1
ATOM 681 O O . ALA A 1 86 ? 2.440 -1.364 4.624 1.00 98.69 86 ALA A O 1
ATOM 682 N N . GLY A 1 87 ? 1.599 -0.269 2.853 1.00 98.62 87 GLY A N 1
ATOM 683 C CA . GLY A 1 87 ? 0.271 -0.021 3.419 1.00 98.62 87 GLY A CA 1
ATOM 684 C C . GLY A 1 87 ? -0.504 -1.311 3.678 1.00 98.62 87 GLY A C 1
ATOM 685 O O . GLY A 1 87 ? -0.998 -1.519 4.785 1.00 98.62 87 GLY A O 1
ATOM 686 N N . MET A 1 88 ? -0.542 -2.222 2.698 1.00 98.69 88 MET A N 1
ATOM 687 C CA . MET A 1 88 ? -1.132 -3.554 2.887 1.00 98.69 88 MET A CA 1
ATOM 688 C C . MET A 1 88 ? -0.397 -4.342 3.973 1.00 98.69 88 MET A C 1
ATOM 690 O O . MET A 1 88 ? -1.045 -4.979 4.797 1.00 98.69 88 MET A O 1
ATOM 694 N N . THR A 1 89 ? 0.939 -4.264 4.011 1.00 98.62 89 THR A N 1
ATOM 695 C CA . THR A 1 89 ? 1.751 -4.941 5.036 1.00 98.62 89 THR A CA 1
ATOM 696 C C . THR A 1 89 ? 1.407 -4.447 6.439 1.00 98.62 89 THR A C 1
ATOM 698 O O . THR A 1 89 ? 1.165 -5.258 7.327 1.00 98.62 89 THR A O 1
ATOM 701 N N . GLU A 1 90 ? 1.369 -3.130 6.659 1.00 98.31 90 GLU A N 1
ATOM 702 C CA . GLU A 1 90 ? 1.024 -2.564 7.968 1.00 98.31 90 GLU A CA 1
ATOM 703 C C . GLU A 1 90 ? -0.394 -2.930 8.397 1.00 98.31 90 GLU A C 1
ATOM 705 O O . GLU A 1 90 ? -0.607 -3.273 9.558 1.00 98.31 90 GLU A O 1
ATOM 710 N N . LEU A 1 91 ? -1.347 -2.887 7.465 1.00 98.62 91 LEU A N 1
ATOM 711 C CA . LEU A 1 91 ? -2.736 -3.211 7.753 1.00 98.62 91 LEU A CA 1
ATOM 712 C C . LEU A 1 91 ? -2.922 -4.695 8.087 1.00 98.62 91 LEU A C 1
ATOM 714 O O . LEU A 1 91 ? -3.523 -5.009 9.109 1.00 98.62 91 LEU A O 1
ATOM 718 N N . LEU A 1 92 ? -2.376 -5.609 7.280 1.00 98.56 92 LEU A N 1
ATOM 719 C CA . LEU A 1 92 ? -2.515 -7.058 7.489 1.00 98.56 92 LEU A CA 1
ATOM 720 C C . LEU A 1 92 ? -1.893 -7.547 8.802 1.00 98.56 92 LEU A C 1
ATOM 722 O O . LEU A 1 92 ? -2.299 -8.581 9.317 1.00 98.56 92 LEU A O 1
ATOM 726 N N . ARG A 1 93 ? -0.935 -6.809 9.372 1.00 97.69 93 ARG A N 1
ATOM 727 C CA . ARG A 1 93 ? -0.358 -7.136 10.686 1.00 97.69 93 ARG A CA 1
ATOM 728 C C . ARG A 1 93 ? -1.324 -6.932 11.848 1.00 97.69 93 ARG A C 1
ATOM 730 O O . ARG A 1 93 ? -1.116 -7.529 12.898 1.00 97.69 93 ARG A O 1
ATOM 737 N N . GLU A 1 94 ? -2.318 -6.066 11.681 1.00 98.06 94 GLU A N 1
ATOM 738 C CA . GLU A 1 94 ? -3.289 -5.738 12.730 1.00 98.06 94 GLU A CA 1
ATOM 739 C C . GLU A 1 94 ? -4.705 -6.220 12.392 1.00 98.06 94 GLU A C 1
ATOM 741 O O . GLU A 1 94 ? -5.524 -6.392 13.292 1.00 98.06 94 GLU A O 1
ATOM 746 N N . LEU A 1 95 ? -5.015 -6.422 11.107 1.00 98.25 95 LEU A N 1
ATOM 747 C CA . LEU A 1 95 ? -6.350 -6.782 10.647 1.00 98.25 95 LEU A CA 1
ATOM 748 C C . LEU A 1 95 ? -6.688 -8.238 11.021 1.00 98.25 95 LEU A C 1
ATOM 750 O O . LEU A 1 95 ? -5.980 -9.147 10.585 1.00 98.25 95 LEU A O 1
ATOM 754 N N . PRO A 1 96 ? -7.775 -8.493 11.774 1.00 97.88 96 PRO A N 1
ATOM 755 C CA . PRO A 1 96 ? -8.154 -9.850 12.156 1.00 97.88 96 PRO A CA 1
ATOM 756 C C . PRO A 1 96 ? -8.416 -10.760 10.941 1.00 97.88 96 PRO A C 1
ATOM 758 O O . PRO A 1 96 ? -9.040 -10.310 9.975 1.00 97.88 96 PRO A O 1
ATOM 761 N N . PRO A 1 97 ? -8.012 -12.046 10.974 1.00 97.19 97 PRO A N 1
ATOM 762 C CA . PRO A 1 97 ? -8.228 -12.975 9.860 1.00 97.19 97 PRO A CA 1
ATOM 763 C C . PRO A 1 97 ? -9.697 -13.214 9.478 1.00 97.19 97 PRO A C 1
ATOM 765 O O . PRO A 1 97 ? -9.978 -13.597 8.343 1.00 97.19 97 PRO A O 1
ATOM 768 N N . ASP A 1 98 ? -10.623 -13.014 10.418 1.00 97.62 98 ASP A N 1
ATOM 769 C CA . ASP A 1 98 ? -12.074 -13.139 10.251 1.00 97.62 98 ASP A CA 1
ATOM 770 C C . ASP A 1 98 ? -12.759 -11.826 9.831 1.00 97.62 98 ASP A C 1
ATOM 772 O O . ASP A 1 98 ? -13.964 -11.812 9.569 1.00 97.62 98 ASP A O 1
ATOM 776 N N . HIS A 1 99 ? -12.008 -10.726 9.708 1.00 98.56 99 HIS A N 1
ATOM 777 C CA . HIS A 1 99 ? -12.537 -9.461 9.216 1.00 98.56 99 HIS A CA 1
ATOM 778 C C . HIS A 1 99 ? -12.990 -9.593 7.751 1.00 98.56 99 HIS A C 1
ATOM 780 O O . HIS A 1 99 ? -12.276 -10.134 6.905 1.00 98.56 99 HIS A O 1
ATOM 786 N N . VAL A 1 100 ? -14.152 -9.021 7.416 1.00 98.56 100 VAL A N 1
ATOM 787 C CA . VAL A 1 100 ? -14.817 -9.178 6.103 1.00 98.56 100 VAL A CA 1
ATOM 788 C C . VAL A 1 100 ? -13.925 -8.830 4.900 1.00 98.56 100 VAL A C 1
ATOM 790 O O . VAL A 1 100 ? -14.019 -9.454 3.846 1.00 98.56 100 VAL A O 1
ATOM 793 N N . HIS A 1 101 ? -13.022 -7.862 5.062 1.00 98.75 101 HIS A N 1
ATOM 794 C CA . HIS A 1 101 ? -12.094 -7.417 4.015 1.00 98.75 101 HIS A CA 1
ATOM 795 C C . HIS A 1 101 ? -10.710 -8.085 4.055 1.00 98.75 101 HIS A C 1
ATOM 797 O O . HIS A 1 101 ? -9.914 -7.872 3.141 1.00 98.75 101 HIS A O 1
ATOM 803 N N . HIS A 1 102 ? -10.402 -8.898 5.072 1.00 98.69 102 HIS A N 1
ATOM 804 C CA . HIS A 1 102 ? -9.066 -9.478 5.241 1.00 98.69 102 HIS A CA 1
ATOM 805 C C . HIS A 1 102 ? -8.653 -10.339 4.041 1.00 98.69 102 HIS A C 1
ATOM 807 O O . HIS A 1 102 ? -7.561 -10.164 3.502 1.00 98.69 102 HIS A O 1
ATOM 813 N N . ALA A 1 103 ? -9.538 -11.230 3.580 1.00 98.56 103 ALA A N 1
ATOM 814 C CA . ALA A 1 103 ? -9.249 -12.117 2.453 1.00 98.56 103 ALA A CA 1
ATOM 815 C C . ALA A 1 103 ? -8.910 -11.339 1.170 1.00 98.56 103 ALA A C 1
ATOM 817 O O . ALA A 1 103 ? -7.893 -11.621 0.541 1.00 98.56 103 ALA A O 1
ATOM 818 N N . ALA A 1 104 ? -9.699 -10.313 0.834 1.00 98.75 104 ALA A N 1
ATOM 819 C CA . ALA A 1 104 ? -9.468 -9.486 -0.350 1.00 98.75 104 ALA A CA 1
ATOM 820 C C . ALA A 1 104 ? -8.111 -8.761 -0.294 1.00 98.75 104 ALA A C 1
ATOM 822 O O . ALA A 1 104 ? -7.360 -8.771 -1.268 1.00 98.75 104 ALA A O 1
ATOM 823 N N . ILE A 1 105 ? -7.760 -8.189 0.864 1.00 98.81 105 ILE A N 1
ATOM 824 C CA . ILE A 1 105 ? -6.490 -7.469 1.045 1.00 98.81 105 ILE A CA 1
ATOM 825 C C . ILE A 1 105 ? -5.302 -8.430 0.987 1.00 98.81 105 ILE A C 1
ATOM 827 O O . ILE A 1 105 ? -4.310 -8.145 0.315 1.00 98.81 105 ILE A O 1
ATOM 831 N N . ARG A 1 106 ? -5.404 -9.590 1.644 1.00 98.62 106 ARG A N 1
ATOM 832 C CA . ARG A 1 106 ? -4.373 -10.634 1.599 1.00 98.62 106 ARG A CA 1
ATOM 833 C C . ARG A 1 106 ? -4.142 -11.123 0.170 1.00 98.62 106 ARG A C 1
ATOM 835 O O . ARG A 1 106 ? -2.997 -11.279 -0.248 1.00 98.62 106 ARG A O 1
ATOM 842 N N . ASP A 1 107 ? -5.209 -11.355 -0.587 1.00 98.62 107 ASP A N 1
ATOM 843 C CA . ASP A 1 107 ? -5.101 -11.853 -1.958 1.00 98.62 107 ASP A CA 1
ATOM 844 C C . ASP A 1 107 ? -4.506 -10.787 -2.890 1.00 98.62 107 ASP A C 1
ATOM 846 O O . ASP A 1 107 ? -3.618 -11.098 -3.690 1.00 98.62 107 ASP A O 1
ATOM 850 N N . GLY A 1 108 ? -4.907 -9.521 -2.727 1.00 98.75 108 GLY A N 1
ATOM 851 C CA . GLY A 1 108 ? -4.299 -8.378 -3.409 1.00 98.75 108 GLY A CA 1
ATOM 852 C C . GLY A 1 108 ? -2.803 -8.248 -3.110 1.00 98.75 108 GLY A C 1
ATOM 853 O O . GLY A 1 108 ? -1.994 -8.137 -4.036 1.00 98.75 108 GLY A O 1
ATOM 854 N N . TYR A 1 109 ? -2.417 -8.369 -1.838 1.00 98.81 109 TYR A N 1
ATOM 855 C CA . TYR A 1 109 ? -1.021 -8.398 -1.407 1.00 98.81 109 TYR A CA 1
ATOM 856 C C . TYR A 1 109 ? -0.248 -9.552 -2.055 1.00 98.81 109 TYR A C 1
ATOM 858 O O . TYR A 1 109 ? 0.800 -9.333 -2.662 1.00 98.81 109 TYR A O 1
ATOM 866 N N . ALA A 1 110 ? -0.775 -10.777 -2.001 1.00 98.56 110 ALA A N 1
ATOM 867 C CA . ALA A 1 110 ? -0.103 -11.954 -2.544 1.00 98.56 110 ALA A CA 1
ATOM 868 C C . ALA A 1 110 ? 0.096 -11.865 -4.067 1.00 98.56 110 ALA A C 1
ATOM 870 O O . ALA A 1 110 ? 1.142 -12.271 -4.578 1.00 98.56 110 ALA A O 1
ATOM 871 N N . ARG A 1 111 ? -0.886 -11.319 -4.798 1.00 98.75 111 ARG A N 1
ATOM 872 C CA . ARG A 1 111 ? -0.761 -11.030 -6.236 1.00 98.75 111 ARG A CA 1
ATOM 873 C C . ARG A 1 111 ? 0.364 -10.038 -6.504 1.00 98.75 111 ARG A C 1
ATOM 875 O O . ARG A 1 111 ? 1.214 -10.309 -7.345 1.00 98.75 111 ARG A O 1
ATOM 882 N N . MET A 1 112 ? 0.407 -8.949 -5.742 1.00 98.75 112 MET A N 1
ATOM 883 C CA . MET A 1 112 ? 1.452 -7.941 -5.873 1.00 98.75 112 MET A CA 1
ATOM 884 C C . MET A 1 112 ? 2.844 -8.515 -5.587 1.00 98.75 112 MET A C 1
ATOM 886 O O . MET A 1 112 ? 3.770 -8.259 -6.346 1.00 98.75 112 MET A O 1
ATOM 890 N N . MET A 1 113 ? 3.012 -9.311 -4.525 1.00 98.75 113 MET A N 1
ATOM 891 C CA . MET A 1 113 ? 4.322 -9.874 -4.174 1.00 98.75 113 MET A CA 1
ATOM 892 C C . MET A 1 113 ? 4.861 -10.815 -5.261 1.00 98.75 113 MET A C 1
ATOM 894 O O . MET A 1 113 ? 6.061 -10.801 -5.536 1.00 98.75 113 MET A O 1
ATOM 898 N N . ARG A 1 114 ? 3.983 -11.593 -5.916 1.00 98.56 114 ARG A N 1
ATOM 899 C CA . ARG A 1 114 ? 4.361 -12.412 -7.081 1.00 98.56 114 ARG A CA 1
ATOM 900 C C . ARG A 1 114 ? 4.822 -11.545 -8.248 1.00 98.56 114 ARG A C 1
ATOM 902 O O . ARG A 1 114 ? 5.918 -11.763 -8.749 1.00 98.56 114 ARG A O 1
ATOM 909 N N . ALA A 1 115 ? 4.042 -10.524 -8.595 1.00 98.62 115 ALA A N 1
ATOM 910 C CA . ALA A 1 115 ? 4.383 -9.595 -9.666 1.00 98.62 115 ALA A CA 1
ATOM 911 C C . ALA A 1 115 ? 5.724 -8.892 -9.400 1.00 98.62 115 ALA A C 1
ATOM 913 O O . ALA A 1 115 ? 6.610 -8.860 -10.245 1.00 98.62 115 ALA A O 1
ATOM 914 N N . LEU A 1 116 ? 5.941 -8.396 -8.179 1.00 98.62 116 LEU A N 1
ATOM 915 C CA . LEU A 1 116 ? 7.219 -7.792 -7.810 1.00 98.62 116 LEU A CA 1
ATOM 916 C C . LEU A 1 116 ? 8.374 -8.780 -7.994 1.00 98.62 116 LEU A C 1
ATOM 918 O O . LEU A 1 116 ? 9.399 -8.401 -8.547 1.00 98.62 116 LEU A O 1
ATOM 922 N N . ARG A 1 117 ? 8.234 -10.053 -7.610 1.00 98.00 117 ARG A N 1
ATOM 923 C CA . ARG A 1 117 ? 9.309 -11.027 -7.843 1.00 98.00 117 ARG A CA 1
ATOM 924 C C . ARG A 1 117 ? 9.651 -11.186 -9.330 1.00 98.00 117 ARG A C 1
ATOM 926 O O . ARG A 1 117 ? 10.832 -11.330 -9.642 1.00 98.00 117 ARG A O 1
ATOM 933 N N . GLU A 1 118 ? 8.656 -11.151 -10.212 1.00 97.88 118 GLU A N 1
ATOM 934 C CA . GLU A 1 118 ? 8.834 -11.246 -11.671 1.00 97.88 118 GLU A CA 1
ATOM 935 C C . GLU A 1 118 ? 9.539 -10.014 -12.262 1.00 97.88 118 GLU A C 1
ATOM 937 O O . GLU A 1 118 ? 10.296 -10.140 -13.218 1.00 97.88 118 GLU A O 1
ATOM 942 N N . HIS A 1 119 ? 9.347 -8.836 -11.660 1.00 98.25 119 HIS A N 1
ATOM 943 C CA . HIS A 1 119 ? 9.935 -7.568 -12.111 1.00 98.25 119 HIS A CA 1
ATOM 944 C C . HIS A 1 119 ? 11.252 -7.184 -11.404 1.00 98.25 119 HIS A C 1
ATOM 946 O O . HIS A 1 119 ? 11.757 -6.072 -11.595 1.00 98.25 119 HIS A O 1
ATOM 952 N N . GLN A 1 120 ? 11.809 -8.056 -10.558 1.00 98.38 120 GLN A N 1
ATOM 953 C CA . GLN A 1 120 ? 13.079 -7.797 -9.875 1.00 98.38 120 GLN A CA 1
ATOM 954 C C . GLN A 1 120 ? 14.255 -7.938 -10.852 1.00 98.38 120 GLN A C 1
ATOM 956 O O . GLN A 1 120 ? 14.314 -8.880 -11.635 1.00 98.38 120 GLN A O 1
ATOM 961 N N . ILE A 1 121 ? 15.221 -7.018 -10.797 1.00 98.25 121 ILE A N 1
ATOM 962 C CA . ILE A 1 121 ? 16.431 -7.095 -11.624 1.00 98.25 121 ILE A CA 1
ATOM 963 C C . ILE A 1 121 ? 17.279 -8.280 -11.141 1.00 98.25 121 ILE A C 1
ATOM 965 O O . ILE A 1 121 ? 17.782 -8.261 -10.019 1.00 98.25 121 ILE A O 1
ATOM 969 N N . ASP A 1 122 ? 17.465 -9.298 -11.983 1.00 97.06 122 ASP A N 1
ATOM 970 C CA . ASP A 1 122 ? 18.155 -10.532 -11.578 1.00 97.06 122 ASP A CA 1
ATOM 971 C C . ASP A 1 122 ? 19.691 -10.408 -11.548 1.00 97.06 122 ASP A C 1
ATOM 973 O O . ASP A 1 122 ? 20.350 -11.077 -10.752 1.00 97.06 122 ASP A O 1
ATOM 977 N N . ALA A 1 123 ? 20.290 -9.578 -12.410 1.00 95.88 123 ALA A N 1
ATOM 978 C CA . ALA A 1 123 ? 21.744 -9.508 -12.566 1.00 95.88 123 ALA A CA 1
ATOM 979 C C . ALA A 1 123 ? 22.245 -8.122 -13.001 1.00 95.88 123 ALA A C 1
ATOM 981 O O . ALA A 1 123 ? 21.502 -7.321 -13.566 1.00 95.88 123 ALA A O 1
ATOM 982 N N . GLY A 1 124 ? 23.541 -7.880 -12.777 1.00 95.06 124 GLY A N 1
ATOM 983 C CA . GLY A 1 124 ? 24.228 -6.642 -13.148 1.00 95.06 124 GLY A CA 1
ATOM 984 C C . GLY A 1 124 ? 24.067 -5.514 -12.128 1.00 95.06 124 GLY A C 1
ATOM 985 O O . GLY A 1 124 ? 23.730 -5.740 -10.963 1.00 95.06 124 GLY A O 1
ATOM 986 N N . ASP A 1 125 ? 24.328 -4.288 -12.575 1.00 91.50 125 ASP A N 1
ATOM 987 C CA . ASP A 1 125 ? 24.198 -3.100 -11.736 1.00 91.50 125 ASP A CA 1
ATOM 988 C C . ASP A 1 125 ? 22.725 -2.863 -11.377 1.00 91.50 125 ASP A C 1
ATOM 990 O O . ASP A 1 125 ? 21.863 -2.697 -12.241 1.00 91.50 125 ASP A O 1
ATOM 994 N N . GLY A 1 126 ? 22.435 -2.864 -10.075 1.00 95.75 126 GLY A N 1
ATOM 995 C CA . GLY A 1 126 ? 21.070 -2.793 -9.554 1.00 95.75 126 GLY A CA 1
ATOM 996 C C . GLY A 1 126 ? 20.379 -4.147 -9.377 1.00 95.75 126 GLY A C 1
ATOM 997 O O . GLY A 1 126 ? 19.182 -4.157 -9.101 1.00 95.75 126 GLY A O 1
ATOM 998 N N . ALA A 1 127 ? 21.096 -5.273 -9.493 1.00 97.94 127 ALA A N 1
ATOM 999 C CA . ALA A 1 127 ? 20.557 -6.585 -9.134 1.00 97.94 127 ALA A CA 1
ATOM 1000 C C . ALA A 1 127 ? 19.931 -6.579 -7.727 1.00 97.94 127 ALA A C 1
ATOM 1002 O O . ALA A 1 127 ? 20.483 -6.016 -6.780 1.00 97.94 127 ALA A O 1
ATOM 1003 N N . GLY A 1 128 ? 18.759 -7.197 -7.603 1.00 97.81 128 GLY A N 1
ATOM 1004 C CA . GLY A 1 128 ? 17.941 -7.200 -6.391 1.00 97.81 128 GLY A CA 1
ATOM 1005 C C . GLY A 1 128 ? 17.036 -5.974 -6.222 1.00 97.81 128 GLY A C 1
ATOM 1006 O O . GLY A 1 128 ? 16.148 -6.007 -5.370 1.00 97.81 128 GLY A O 1
ATOM 1007 N N . LEU A 1 129 ? 17.212 -4.918 -7.022 1.00 98.69 129 LEU A N 1
ATOM 1008 C CA . LEU A 1 129 ? 16.327 -3.752 -7.038 1.00 98.69 129 LEU A CA 1
ATOM 1009 C C . LEU A 1 129 ? 15.217 -3.898 -8.088 1.00 98.69 129 LEU A C 1
ATOM 1011 O O . LEU A 1 129 ? 15.197 -4.818 -8.905 1.00 98.69 129 LEU A O 1
ATOM 1015 N N . TRP A 1 130 ? 14.309 -2.930 -8.073 1.00 98.69 130 TRP A N 1
ATOM 1016 C CA . TRP A 1 130 ? 13.263 -2.714 -9.063 1.00 98.69 130 TRP A CA 1
ATOM 1017 C C . TRP A 1 130 ? 13.502 -1.407 -9.803 1.00 98.69 130 TRP A C 1
ATOM 1019 O O . TRP A 1 130 ? 14.058 -0.459 -9.249 1.00 98.69 130 TRP A O 1
ATOM 1029 N N . ARG A 1 131 ? 13.069 -1.339 -11.060 1.00 98.56 131 ARG A N 1
ATOM 1030 C CA . ARG A 1 131 ? 13.179 -0.119 -11.866 1.00 98.56 131 ARG A CA 1
ATOM 1031 C C . ARG A 1 131 ? 12.109 0.906 -11.500 1.00 98.56 131 ARG A C 1
ATOM 1033 O O . ARG A 1 131 ? 11.031 0.519 -11.072 1.00 98.56 131 ARG A O 1
ATOM 1040 N N . GLN A 1 132 ? 12.366 2.194 -11.738 1.00 98.19 132 GLN A N 1
ATOM 1041 C CA . GLN A 1 132 ? 11.429 3.305 -11.480 1.00 98.19 132 GLN A CA 1
ATOM 1042 C C . GLN A 1 132 ? 10.037 3.090 -12.099 1.00 98.19 132 GLN A C 1
ATOM 1044 O O . GLN A 1 132 ? 9.027 3.431 -11.476 1.00 98.19 132 GLN A O 1
ATOM 1049 N N . VAL A 1 133 ? 9.977 2.563 -13.322 1.00 98.12 133 VAL A N 1
ATOM 1050 C CA . VAL A 1 133 ? 8.738 2.076 -13.943 1.00 98.12 133 VAL A CA 1
ATOM 1051 C C . VAL A 1 133 ? 8.869 0.566 -14.094 1.00 98.12 133 VAL A C 1
ATOM 1053 O O . VAL A 1 133 ? 9.751 0.103 -14.815 1.00 98.12 133 VAL A O 1
ATOM 1056 N N . LEU A 1 134 ? 8.043 -0.187 -13.370 1.00 98.25 134 LEU A N 1
ATOM 1057 C CA . LEU A 1 134 ? 8.229 -1.627 -13.159 1.00 98.25 134 LEU A CA 1
ATOM 1058 C C . LEU A 1 134 ? 8.123 -2.442 -14.455 1.00 98.25 134 LEU A C 1
ATOM 1060 O O . LEU A 1 134 ? 8.854 -3.411 -14.633 1.00 98.25 134 LEU A O 1
ATOM 1064 N N . ASP A 1 135 ? 7.248 -2.021 -15.363 1.00 95.88 135 ASP A N 1
ATOM 1065 C CA . ASP A 1 135 ? 6.886 -2.708 -16.605 1.00 95.88 135 ASP A CA 1
ATOM 1066 C C . ASP A 1 135 ? 7.482 -2.051 -17.863 1.00 95.88 135 ASP A C 1
ATOM 1068 O O . ASP A 1 135 ? 6.980 -2.250 -18.966 1.00 95.88 135 ASP A O 1
ATOM 1072 N N . SER A 1 136 ? 8.539 -1.243 -17.714 1.00 95.75 136 SER A N 1
ATOM 1073 C CA . SER A 1 136 ? 9.150 -0.515 -18.832 1.00 95.75 136 SER A CA 1
ATOM 1074 C C . SER A 1 136 ? 10.572 -0.970 -19.158 1.00 95.75 136 SER A C 1
ATOM 1076 O O . SER A 1 136 ? 11.480 -0.932 -18.315 1.00 95.75 136 SER A O 1
ATOM 1078 N N . ASP A 1 137 ? 10.773 -1.265 -20.442 1.00 93.06 137 ASP A N 1
ATOM 1079 C CA . ASP A 1 137 ? 12.063 -1.587 -21.057 1.00 93.06 137 ASP A CA 1
ATOM 1080 C C . ASP A 1 137 ? 12.804 -0.362 -21.619 1.00 93.06 137 ASP A C 1
ATOM 1082 O O . ASP A 1 137 ? 13.823 -0.512 -22.293 1.00 93.06 137 ASP A O 1
ATOM 1086 N N . ASP A 1 138 ? 12.324 0.861 -21.354 1.00 96.19 138 ASP A N 1
ATOM 1087 C CA . ASP A 1 138 ? 13.019 2.078 -21.789 1.00 96.19 138 ASP A CA 1
ATOM 1088 C C . ASP A 1 138 ? 14.466 2.077 -21.254 1.00 96.19 138 ASP A C 1
ATOM 1090 O O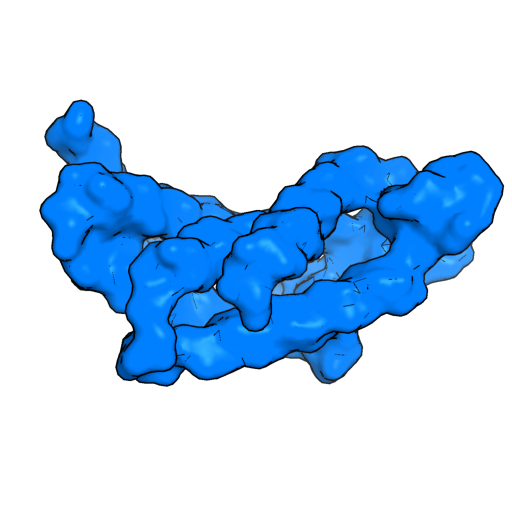 . ASP A 1 138 ? 14.667 1.953 -20.042 1.00 96.19 138 ASP A O 1
ATOM 1094 N N . PRO A 1 139 ? 15.492 2.246 -22.110 1.00 94.25 139 PRO A N 1
ATOM 1095 C CA . PRO A 1 139 ? 16.892 2.219 -21.684 1.00 94.25 139 PRO A CA 1
ATOM 1096 C C . PRO A 1 139 ? 17.263 3.353 -20.717 1.00 94.25 139 PRO A C 1
ATOM 1098 O O . PRO A 1 139 ? 18.313 3.299 -20.084 1.00 94.25 139 PRO A O 1
ATOM 1101 N N . ARG A 1 140 ? 16.426 4.392 -20.602 1.00 96.44 140 ARG A N 1
ATOM 1102 C CA . ARG A 1 140 ? 16.584 5.485 -19.633 1.00 96.44 140 ARG A CA 1
ATOM 1103 C C . ARG A 1 140 ? 16.004 5.144 -18.260 1.00 96.44 140 ARG A C 1
ATOM 1105 O O . ARG A 1 140 ? 16.199 5.918 -17.327 1.00 96.44 140 ARG A O 1
ATOM 1112 N N . ASN A 1 141 ? 15.258 4.045 -18.134 1.00 97.50 141 ASN A N 1
ATOM 1113 C CA . ASN A 1 141 ? 14.727 3.557 -16.865 1.00 97.50 141 ASN A CA 1
ATOM 1114 C C . ASN A 1 141 ? 15.885 3.080 -15.973 1.00 97.50 141 ASN A C 1
ATOM 1116 O O . ASN A 1 141 ? 16.889 2.571 -16.467 1.00 97.50 141 ASN A O 1
ATOM 1120 N N . TRP A 1 142 ? 15.764 3.249 -14.659 1.00 97.88 142 TRP A N 1
ATOM 1121 C CA . TRP A 1 142 ? 16.875 3.024 -13.730 1.00 97.88 142 TRP A CA 1
ATOM 1122 C C . TRP A 1 142 ? 16.442 2.211 -12.505 1.00 97.88 142 TRP A C 1
ATOM 1124 O O . TRP A 1 142 ? 15.273 2.301 -12.115 1.00 97.88 142 TRP A O 1
ATOM 1134 N N . PRO A 1 143 ? 17.357 1.449 -11.873 1.00 98.31 143 PRO A N 1
ATOM 1135 C CA . PRO A 1 143 ? 17.117 0.822 -10.574 1.00 98.31 143 PRO A CA 1
ATOM 1136 C C . PRO A 1 143 ? 16.808 1.886 -9.511 1.00 98.31 143 PRO A C 1
ATOM 1138 O O . PRO A 1 143 ? 17.614 2.782 -9.265 1.00 98.31 143 PRO A O 1
ATOM 1141 N N . GLU A 1 144 ? 15.639 1.809 -8.884 1.00 98.38 144 GLU A N 1
ATOM 1142 C CA . GLU A 1 144 ? 15.106 2.843 -8.001 1.00 98.38 144 GLU A CA 1
ATOM 1143 C C . GLU A 1 144 ? 15.054 2.363 -6.547 1.00 98.38 144 GLU A C 1
ATOM 1145 O O . GLU A 1 144 ? 14.463 1.335 -6.220 1.00 98.38 144 GLU A O 1
ATOM 1150 N N . THR A 1 145 ? 15.687 3.114 -5.648 1.00 98.56 145 THR A N 1
ATOM 1151 C CA . THR A 1 145 ? 15.970 2.647 -4.285 1.00 98.56 145 THR A CA 1
ATOM 1152 C C . THR A 1 145 ? 14.759 2.672 -3.352 1.00 98.56 145 THR A C 1
ATOM 1154 O O . THR A 1 145 ? 14.608 1.767 -2.535 1.00 98.56 145 THR A O 1
ATOM 1157 N N . SER A 1 146 ? 13.897 3.691 -3.421 1.00 98.69 146 SER A N 1
ATOM 1158 C CA . SER A 1 146 ? 12.841 3.891 -2.414 1.00 98.69 146 SER A CA 1
ATOM 1159 C C . SER A 1 146 ? 11.695 2.883 -2.536 1.00 98.69 146 SER A C 1
ATOM 1161 O O . SER A 1 146 ? 11.305 2.283 -1.534 1.00 98.69 146 SER A O 1
ATOM 1163 N N . GLY A 1 147 ? 11.206 2.632 -3.752 1.00 98.69 147 GLY A N 1
ATOM 1164 C CA . GLY A 1 147 ? 10.268 1.555 -4.056 1.00 98.69 147 GLY A CA 1
ATOM 1165 C C . GLY A 1 147 ? 10.854 0.201 -3.681 1.00 98.69 147 GLY A C 1
ATOM 1166 O O . GLY A 1 147 ? 10.231 -0.543 -2.927 1.00 98.69 147 GLY A O 1
ATOM 1167 N N . SER A 1 148 ? 12.101 -0.064 -4.087 1.00 98.88 148 SER A N 1
ATOM 1168 C CA . SER A 1 148 ? 12.805 -1.312 -3.754 1.00 98.88 148 SER A CA 1
ATOM 1169 C C . SER A 1 148 ? 12.896 -1.571 -2.249 1.00 98.88 148 SER A C 1
ATOM 1171 O O . SER A 1 148 ? 12.680 -2.697 -1.800 1.00 98.88 148 SER A O 1
ATOM 1173 N N . ALA A 1 149 ? 13.171 -0.540 -1.446 1.00 98.88 149 ALA A N 1
ATOM 1174 C CA . ALA A 1 149 ? 13.211 -0.665 0.008 1.00 98.88 149 ALA A CA 1
ATOM 1175 C C . ALA A 1 149 ? 11.835 -1.029 0.596 1.00 98.88 149 ALA A C 1
ATOM 1177 O O . ALA A 1 149 ? 11.751 -1.885 1.476 1.00 98.88 149 ALA A O 1
ATOM 1178 N N . MET A 1 150 ? 10.753 -0.436 0.085 1.00 98.88 150 MET A N 1
ATOM 1179 C CA . MET A 1 150 ? 9.390 -0.751 0.529 1.00 98.88 150 MET A CA 1
ATOM 1180 C C . MET A 1 150 ? 8.924 -2.138 0.074 1.00 98.88 150 MET A C 1
ATOM 1182 O O . MET A 1 150 ? 8.288 -2.848 0.850 1.00 98.88 150 MET A O 1
ATOM 1186 N N . PHE A 1 151 ? 9.291 -2.571 -1.134 1.00 98.88 151 PHE A N 1
ATOM 1187 C CA . PHE A 1 151 ? 9.055 -3.942 -1.594 1.00 98.88 151 PHE A CA 1
ATOM 1188 C C . PHE A 1 151 ? 9.795 -4.951 -0.724 1.00 98.88 151 PHE A C 1
ATOM 1190 O O . PHE A 1 151 ? 9.206 -5.931 -0.277 1.00 98.88 151 PHE A O 1
ATOM 1197 N N . THR A 1 152 ? 11.063 -4.672 -0.418 1.00 98.75 152 THR A N 1
ATOM 1198 C CA . THR A 1 152 ? 11.876 -5.497 0.481 1.00 98.75 152 THR A CA 1
ATOM 1199 C C . THR A 1 152 ? 11.240 -5.578 1.866 1.00 98.75 152 THR A C 1
ATOM 1201 O O . THR A 1 152 ? 11.118 -6.672 2.414 1.00 98.75 152 THR A O 1
ATOM 1204 N N . TYR A 1 153 ? 10.784 -4.447 2.418 1.00 98.75 153 TYR A N 1
ATOM 1205 C CA . TYR A 1 153 ? 10.061 -4.407 3.690 1.00 98.75 153 TYR A CA 1
ATOM 1206 C C . TYR A 1 153 ? 8.816 -5.298 3.666 1.00 98.75 153 TYR A C 1
ATOM 1208 O O . TYR A 1 153 ? 8.635 -6.130 4.560 1.00 98.75 153 TYR A O 1
ATOM 1216 N N . ALA A 1 154 ? 7.984 -5.142 2.637 1.00 98.75 154 ALA A N 1
ATOM 1217 C CA . ALA A 1 154 ? 6.753 -5.894 2.482 1.00 98.75 154 ALA A CA 1
ATOM 1218 C C . ALA A 1 154 ? 7.025 -7.395 2.346 1.00 98.75 154 ALA A C 1
ATOM 1220 O O . ALA A 1 154 ? 6.493 -8.167 3.137 1.00 98.75 154 ALA A O 1
ATOM 1221 N N . LEU A 1 155 ? 7.901 -7.803 1.421 1.00 98.62 155 LEU A N 1
ATOM 1222 C CA . LEU A 1 155 ? 8.268 -9.203 1.181 1.00 98.62 155 LEU A CA 1
ATOM 1223 C C . LEU A 1 155 ? 8.862 -9.859 2.434 1.00 98.62 155 LEU A C 1
ATOM 1225 O O . LEU A 1 155 ? 8.416 -10.929 2.847 1.00 98.62 155 LEU A O 1
ATOM 1229 N N . ALA A 1 156 ? 9.843 -9.210 3.070 1.00 98.44 156 ALA A N 1
ATOM 1230 C CA . ALA A 1 156 ? 10.493 -9.747 4.262 1.00 98.44 156 ALA A CA 1
ATOM 1231 C C . ALA A 1 156 ? 9.519 -9.866 5.443 1.00 98.44 156 ALA A C 1
ATOM 1233 O O . ALA A 1 156 ? 9.602 -10.811 6.227 1.00 98.44 156 ALA A O 1
ATOM 1234 N N . THR A 1 157 ? 8.587 -8.921 5.576 1.00 98.31 157 THR A N 1
ATOM 1235 C CA . THR A 1 157 ? 7.556 -8.977 6.614 1.00 98.31 157 THR A CA 1
ATOM 1236 C C . THR A 1 157 ? 6.529 -10.065 6.323 1.00 98.31 157 THR A C 1
ATOM 1238 O O . THR A 1 157 ? 6.185 -10.797 7.246 1.00 98.31 157 THR A O 1
ATOM 1241 N N . GLY A 1 158 ? 6.093 -10.230 5.071 1.00 97.44 158 GLY A N 1
ATOM 1242 C CA . GLY A 1 158 ? 5.183 -11.306 4.668 1.00 97.44 158 GLY A CA 1
ATOM 1243 C C . GLY A 1 158 ? 5.755 -12.681 4.998 1.00 97.44 158 GLY A C 1
ATOM 1244 O O . GLY A 1 158 ? 5.168 -13.424 5.772 1.00 97.44 158 GLY A O 1
ATOM 1245 N N . VAL A 1 159 ? 6.987 -12.967 4.559 1.00 97.12 159 VAL A N 1
ATOM 1246 C CA . VAL A 1 159 ? 7.669 -14.244 4.861 1.00 97.12 159 VAL A CA 1
ATOM 1247 C C . VAL A 1 159 ? 7.731 -14.538 6.366 1.00 97.12 159 VAL A C 1
ATOM 1249 O O . VAL A 1 159 ? 7.639 -15.693 6.775 1.00 97.12 159 VAL A O 1
ATOM 1252 N N . ARG A 1 160 ? 7.878 -13.511 7.211 1.00 97.06 160 ARG A N 1
ATOM 1253 C CA . ARG A 1 160 ? 7.924 -13.676 8.672 1.00 97.06 160 ARG A CA 1
ATOM 1254 C C . ARG A 1 160 ? 6.568 -13.964 9.318 1.00 97.06 160 ARG A C 1
ATOM 1256 O O . ARG A 1 160 ? 6.572 -14.452 10.445 1.00 97.06 160 ARG A O 1
ATOM 1263 N N . ASN A 1 161 ? 5.456 -13.622 8.671 1.00 94.19 161 ASN A N 1
ATOM 1264 C CA . ASN A 1 161 ? 4.110 -13.717 9.248 1.00 94.19 161 ASN A CA 1
ATOM 1265 C C . ASN A 1 161 ? 3.215 -14.778 8.576 1.00 94.19 161 ASN A C 1
ATOM 1267 O O . ASN A 1 161 ? 2.142 -15.055 9.108 1.00 94.19 161 ASN A O 1
ATOM 1271 N N . GLY A 1 162 ? 3.682 -15.417 7.496 1.00 82.56 162 GLY A N 1
ATOM 1272 C CA . GLY A 1 162 ? 2.938 -16.442 6.748 1.00 82.56 162 GLY A CA 1
ATOM 1273 C C . GLY A 1 162 ? 2.046 -15.851 5.665 1.00 82.56 162 GLY A C 1
ATOM 1274 O O . GLY A 1 162 ? 1.150 -16.597 5.213 1.00 82.56 162 GLY A O 1
#

Organism: NCBI:txid246139

Foldseek 3Di:
DVVLLVVLVVCLVVVVVVPPLFLLCLQVNQVSLLVNCVVPVDCVSLVSSLVSLLVSCVQFQDPQLAGARHNVGGFRFLLSSLSNLLSLLSSLVPPDPPPPRNVVSVVSNVSNLVSVVVQAQCDDDLHQFHWRGSPDPPPPIDGDDNSSVSSCVSVVSVVVPD

pLDDT: mean 96.81, std 3.47, range [68.56, 98.88]

Radius of gyration: 15.9 Å; chains: 1; bounding box: 39×31×44 Å

InterPro domains:
  IPR008928 Six-hairpin glycosidase superfamily [SSF48208] (17-161)
  IPR010905 Glycosyl hydrolase, family 88 [PF07470] (23-162)
  IPR012341 Six-hairpin glycosidase-like superfamily [G3DSA:1.50.10.10] (10-162)
  IPR052043 Polysaccharide Degradation Enzymes [PTHR33886] (23-162)